Protein AF-A0A8B9AIL3-F1 (afdb_monomer)

Foldseek 3Di:
DVVVCVVCVVVVHHDDPLRSCCVVPHVPDPPVVVVVPDDDPPPPPPDVPPVVVVVVVVVVVVVVVVVVVVVVVVVVVVVVVVVVVVVVVVVVVVVVVVVVVVVVVVVVVVVVVVVVVVVVVVVVVVVPPDDDPDDDDDDDDD

Organism: Phoenix dactylifera (NCBI:txid42345)

Structure (mmCIF, N/CA/C/O backbone):
data_AF-A0A8B9AIL3-F1
#
_entry.id   AF-A0A8B9AIL3-F1
#
loop_
_atom_site.group_PDB
_atom_site.id
_atom_site.type_symbol
_atom_site.label_atom_id
_atom_site.label_alt_id
_atom_site.label_comp_id
_atom_site.label_asym_id
_atom_site.label_entity_id
_atom_site.label_seq_id
_atom_site.pdbx_PDB_ins_code
_atom_site.Cartn_x
_atom_site.Cartn_y
_atom_site.Cartn_z
_atom_site.occupancy
_atom_site.B_iso_or_equiv
_atom_site.auth_seq_id
_atom_site.auth_comp_id
_atom_site.auth_asym_id
_atom_site.auth_atom_id
_atom_site.pdbx_PDB_model_num
ATOM 1 N N . MET A 1 1 ? 6.720 -14.768 -71.347 1.00 57.25 1 MET A N 1
ATOM 2 C CA . MET A 1 1 ? 7.871 -15.635 -71.007 1.00 57.25 1 MET A CA 1
ATOM 3 C C . MET A 1 1 ? 7.912 -16.840 -71.939 1.00 57.25 1 MET A C 1
ATOM 5 O O . MET A 1 1 ? 8.876 -16.932 -72.676 1.00 57.25 1 MET A O 1
ATOM 9 N N . LEU A 1 2 ? 6.861 -17.673 -72.000 1.00 59.31 2 LEU A N 1
ATOM 10 C CA . LEU A 1 2 ? 6.775 -18.827 -72.922 1.00 59.31 2 LEU A CA 1
ATOM 11 C C . LEU A 1 2 ? 6.966 -18.461 -74.409 1.00 59.31 2 LEU A C 1
ATOM 13 O O . LEU A 1 2 ? 7.729 -19.120 -75.101 1.00 59.31 2 LEU A O 1
ATOM 17 N N . SER A 1 3 ? 6.376 -17.349 -74.864 1.00 65.81 3 SER A N 1
ATOM 18 C CA . SER A 1 3 ? 6.482 -16.893 -76.260 1.00 65.81 3 SER A CA 1
ATOM 19 C C . SER A 1 3 ? 7.903 -16.508 -76.697 1.00 65.81 3 SER A C 1
ATOM 21 O O . SER A 1 3 ? 8.304 -16.807 -77.812 1.00 65.81 3 SER A O 1
ATOM 23 N N . LEU A 1 4 ? 8.693 -15.891 -75.809 1.00 65.25 4 LEU A N 1
ATOM 24 C CA . LEU A 1 4 ? 10.089 -15.521 -76.096 1.00 65.25 4 LEU A CA 1
ATOM 25 C C . LEU A 1 4 ? 11.002 -16.750 -76.146 1.00 65.25 4 LEU A C 1
ATOM 27 O O . LEU A 1 4 ? 11.980 -16.779 -76.888 1.00 65.25 4 LEU A O 1
ATOM 31 N N . GLN A 1 5 ? 10.675 -17.770 -75.352 1.00 60.97 5 GLN A N 1
ATOM 32 C CA . GLN A 1 5 ? 11.405 -19.027 -75.345 1.00 60.97 5 GLN A CA 1
ATOM 33 C C . GLN A 1 5 ? 11.156 -19.802 -76.651 1.00 60.97 5 GLN A C 1
ATOM 35 O O . GLN A 1 5 ? 12.116 -20.234 -77.284 1.00 60.97 5 GLN A O 1
ATOM 40 N N . GLU A 1 6 ? 9.901 -19.904 -77.104 1.00 65.12 6 GLU A N 1
ATOM 41 C CA . GLU A 1 6 ? 9.544 -20.510 -78.400 1.00 65.12 6 GLU A CA 1
ATOM 42 C C . GLU A 1 6 ? 10.173 -19.777 -79.596 1.00 65.12 6 GLU A C 1
ATOM 44 O O . GLU A 1 6 ? 10.723 -20.428 -80.485 1.00 65.12 6 GLU A O 1
ATOM 49 N N . GLU A 1 7 ? 10.181 -18.439 -79.591 1.00 65.25 7 GLU A N 1
ATOM 50 C CA . GLU A 1 7 ? 10.864 -17.637 -80.619 1.00 65.25 7 GLU A CA 1
ATOM 51 C C . GLU A 1 7 ? 12.381 -17.891 -80.639 1.00 65.25 7 GLU A C 1
ATOM 53 O O . GLU A 1 7 ? 12.981 -17.987 -81.713 1.00 65.25 7 GLU A O 1
ATOM 58 N N . SER A 1 8 ? 13.012 -18.065 -79.471 1.00 63.66 8 SER A N 1
ATOM 59 C CA . SER A 1 8 ? 14.445 -18.390 -79.393 1.00 63.66 8 SER A CA 1
ATOM 60 C C . SER A 1 8 ? 14.764 -19.767 -79.991 1.00 63.66 8 SER A C 1
ATOM 62 O O . SER A 1 8 ? 15.748 -19.917 -80.719 1.00 63.66 8 SER A O 1
ATOM 64 N N . PHE A 1 9 ? 13.889 -20.757 -79.771 1.00 60.97 9 PHE A N 1
A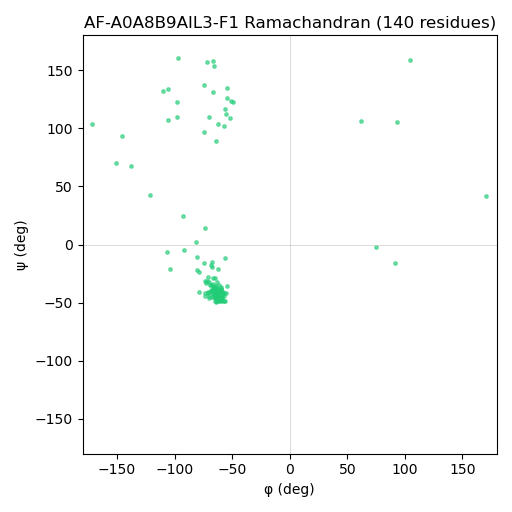TOM 65 C CA . PHE A 1 9 ? 14.042 -22.099 -80.336 1.00 60.97 9 PHE A CA 1
ATOM 66 C C . PHE A 1 9 ? 13.869 -22.111 -81.859 1.00 60.97 9 PHE A C 1
ATOM 68 O O . PHE A 1 9 ? 14.579 -22.852 -82.535 1.00 60.97 9 PHE A O 1
ATOM 75 N N . GLN A 1 10 ? 12.987 -21.271 -82.410 1.00 64.19 10 GLN A N 1
ATOM 76 C CA . GLN A 1 10 ? 12.828 -21.123 -83.863 1.00 64.19 10 GLN A CA 1
ATOM 77 C C . GLN A 1 10 ? 13.982 -20.357 -84.528 1.00 64.19 10 GLN A C 1
ATOM 79 O O . GLN A 1 10 ? 14.328 -20.650 -85.669 1.00 64.19 10 GLN A O 1
ATOM 84 N N . SER A 1 11 ? 14.595 -19.404 -83.821 1.00 69.69 11 SER A N 1
ATOM 85 C CA . SER A 1 11 ? 15.733 -18.602 -84.303 1.00 69.69 11 SER A CA 1
ATOM 86 C C . SER A 1 11 ? 17.062 -19.381 -84.330 1.00 69.69 11 SER A C 1
ATOM 88 O O . SER A 1 11 ? 18.029 -18.962 -84.964 1.00 69.69 11 SER A O 1
ATOM 90 N N . GLY A 1 12 ? 17.136 -20.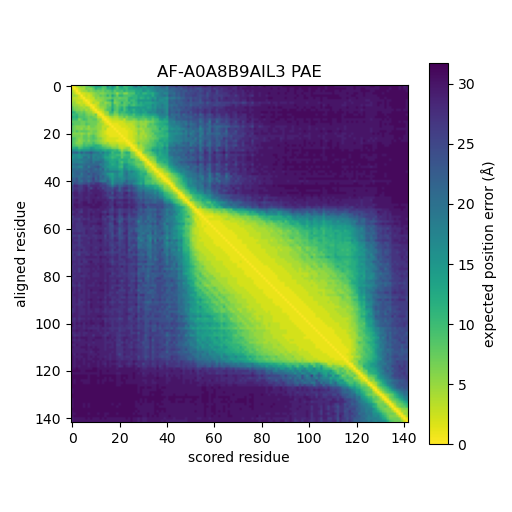528 -83.643 1.00 66.31 12 GLY A N 1
ATOM 91 C CA . GLY A 1 12 ? 18.348 -21.353 -83.545 1.00 66.31 12 GLY A CA 1
ATOM 92 C C . GLY A 1 12 ? 19.423 -20.792 -82.604 1.00 66.31 12 GLY A C 1
ATOM 93 O O . GLY A 1 12 ? 20.446 -21.440 -82.387 1.00 66.31 12 GLY A O 1
ATOM 94 N N . VAL A 1 13 ? 19.186 -19.621 -82.005 1.00 70.19 13 VAL A N 1
ATOM 95 C CA . VAL A 1 13 ? 20.060 -18.987 -81.012 1.00 70.19 13 VAL A CA 1
ATOM 96 C C . VAL A 1 13 ? 19.412 -19.130 -79.639 1.00 70.19 13 VAL A C 1
ATOM 98 O O . VAL A 1 13 ? 18.421 -18.465 -79.337 1.00 70.19 13 VAL A O 1
ATOM 101 N N . GLN A 1 14 ? 19.969 -20.003 -78.796 1.00 72.81 14 GLN A N 1
ATOM 102 C CA . GLN A 1 14 ? 19.525 -20.125 -77.408 1.00 72.81 14 GLN A CA 1
ATOM 103 C C . GLN A 1 14 ? 19.949 -18.876 -76.635 1.00 72.81 14 GLN A C 1
ATOM 105 O O . GLN A 1 14 ? 21.135 -18.665 -76.390 1.00 72.81 14 GLN A O 1
ATOM 110 N N . LEU A 1 15 ? 18.974 -18.050 -76.265 1.00 72.44 15 LEU A N 1
ATOM 111 C CA . LEU A 1 15 ? 19.206 -16.891 -75.412 1.00 72.44 15 LEU A CA 1
ATOM 112 C C . LEU A 1 15 ? 19.423 -17.350 -73.970 1.00 72.44 15 LEU A C 1
ATOM 114 O O . LEU A 1 15 ? 18.701 -18.203 -73.447 1.00 72.44 15 LEU A O 1
ATOM 118 N N . THR A 1 16 ? 20.403 -16.752 -73.305 1.00 77.31 16 THR A N 1
ATOM 119 C CA . THR A 1 16 ? 20.628 -16.957 -71.874 1.00 77.31 16 THR A CA 1
ATOM 120 C C . THR A 1 16 ? 19.468 -16.375 -71.057 1.00 77.31 16 THR A C 1
ATOM 122 O O . THR A 1 16 ? 18.737 -15.482 -71.498 1.00 77.31 16 THR A O 1
ATOM 125 N N . SER A 1 17 ? 19.293 -16.866 -69.826 1.00 72.62 17 SER A N 1
ATOM 126 C CA . SER A 1 17 ? 18.248 -16.379 -68.908 1.00 72.62 17 SER A CA 1
ATOM 127 C C . SER A 1 17 ? 18.307 -14.856 -68.697 1.00 72.62 17 SER A C 1
ATOM 129 O O . SER A 1 17 ? 17.278 -14.172 -68.621 1.00 72.62 17 SER A O 1
ATOM 131 N N . GLU A 1 18 ? 19.522 -14.303 -68.680 1.00 75.25 18 GLU A N 1
ATOM 132 C CA . GLU A 1 18 ? 19.770 -12.869 -68.574 1.00 75.25 18 GLU A CA 1
ATOM 133 C C . GLU A 1 18 ? 19.249 -12.097 -69.799 1.00 75.25 18 GLU A C 1
ATOM 135 O O . GLU A 1 18 ? 18.567 -11.076 -69.660 1.00 75.25 18 GLU A O 1
ATOM 140 N N . GLU A 1 19 ? 19.528 -12.590 -71.005 1.00 77.50 19 GLU A N 1
ATOM 141 C CA . GLU A 1 19 ? 19.131 -11.952 -72.263 1.00 77.50 19 GLU A CA 1
ATOM 142 C C . GLU A 1 19 ? 17.612 -11.946 -72.441 1.00 77.50 19 GLU A C 1
ATOM 144 O O . GLU A 1 19 ? 17.038 -10.894 -72.748 1.00 77.50 19 GLU A O 1
ATOM 149 N N . MET A 1 20 ? 16.946 -13.067 -72.140 1.00 77.62 20 MET A N 1
ATOM 150 C CA . MET A 1 20 ? 15.479 -13.146 -72.134 1.00 77.62 20 MET A CA 1
ATOM 151 C C . MET A 1 20 ? 14.871 -12.115 -71.174 1.00 77.62 20 MET A C 1
ATOM 153 O O . MET A 1 20 ? 13.908 -11.418 -71.508 1.00 77.62 20 MET A O 1
ATOM 157 N N . SER A 1 21 ? 15.474 -11.962 -69.992 1.00 74.38 21 SER A N 1
ATOM 158 C CA . SER A 1 21 ? 15.027 -11.002 -68.979 1.00 74.38 21 SER A CA 1
ATOM 159 C C . SER A 1 21 ? 15.197 -9.550 -69.442 1.00 74.38 21 SER A C 1
ATOM 161 O O . SER A 1 21 ? 14.309 -8.716 -69.235 1.00 74.38 21 SER A O 1
ATOM 163 N N . ARG A 1 22 ? 16.310 -9.231 -70.116 1.00 78.44 22 ARG A N 1
ATOM 164 C CA . ARG A 1 22 ? 16.567 -7.897 -70.687 1.00 78.44 22 ARG A CA 1
ATOM 165 C C . ARG A 1 22 ? 15.590 -7.555 -71.812 1.00 78.44 22 ARG A C 1
ATOM 167 O O . ARG A 1 22 ? 15.171 -6.397 -71.889 1.00 78.44 22 ARG A O 1
ATOM 174 N N . GLN A 1 23 ? 15.216 -8.528 -72.644 1.00 77.94 23 GLN A N 1
ATOM 175 C CA . GLN A 1 23 ? 14.247 -8.342 -73.728 1.00 77.94 23 GLN A CA 1
ATOM 176 C C . GLN A 1 23 ? 12.825 -8.131 -73.196 1.00 77.94 23 GLN A C 1
ATOM 178 O O . GLN A 1 23 ? 12.144 -7.210 -73.640 1.00 77.94 23 GLN A O 1
ATOM 183 N N . ALA A 1 24 ? 12.397 -8.924 -72.208 1.00 72.38 24 ALA A N 1
ATOM 184 C CA . ALA A 1 24 ? 11.047 -8.837 -71.653 1.00 72.38 24 ALA A CA 1
ATOM 185 C C . ALA A 1 24 ? 10.815 -7.567 -70.820 1.00 72.38 24 ALA A C 1
ATOM 187 O O . ALA A 1 24 ? 9.753 -6.952 -70.891 1.00 72.38 24 ALA A O 1
ATOM 188 N N . LEU A 1 25 ? 11.791 -7.182 -69.995 1.00 73.94 25 LEU A N 1
ATOM 189 C CA . LEU A 1 25 ? 11.585 -6.141 -68.989 1.00 73.94 25 LEU A CA 1
ATOM 190 C C . LEU A 1 25 ? 12.218 -4.788 -69.375 1.00 73.94 25 LEU A C 1
ATOM 192 O O . LEU A 1 25 ? 11.812 -3.736 -68.858 1.00 73.94 25 LEU A O 1
ATOM 196 N N . GLY A 1 26 ? 13.202 -4.808 -70.282 1.00 72.69 26 GLY A N 1
ATOM 197 C CA . GLY A 1 26 ? 13.952 -3.651 -70.771 1.00 72.69 26 GLY A CA 1
ATOM 198 C C . GLY A 1 26 ? 15.375 -3.534 -70.203 1.00 72.69 26 GLY A C 1
ATOM 199 O O . GLY A 1 26 ? 15.705 -4.047 -69.133 1.00 72.69 26 GLY A O 1
ATOM 200 N N . LYS A 1 27 ? 16.240 -2.791 -70.908 1.00 69.50 27 LYS A N 1
ATOM 201 C CA . LYS A 1 27 ? 17.693 -2.709 -70.633 1.00 69.50 27 LYS A CA 1
ATOM 202 C C . LYS A 1 27 ? 18.081 -2.016 -69.313 1.00 69.50 27 LYS A C 1
ATOM 204 O O . LYS A 1 27 ? 19.214 -2.171 -68.868 1.00 69.50 27 LYS A O 1
ATOM 209 N N . ARG A 1 28 ? 17.192 -1.211 -68.710 1.00 58.47 28 ARG A N 1
ATOM 210 C CA . ARG A 1 28 ? 17.564 -0.190 -67.701 1.00 58.47 28 ARG A CA 1
ATOM 211 C C . ARG A 1 28 ? 17.206 -0.511 -66.252 1.00 58.47 28 ARG A C 1
ATOM 213 O O . ARG A 1 28 ? 17.545 0.260 -65.359 1.00 58.47 28 ARG A O 1
ATOM 220 N N . LYS A 1 29 ? 16.480 -1.585 -65.980 1.00 58.00 29 LYS A N 1
ATOM 221 C CA . LYS A 1 29 ? 15.949 -1.806 -64.632 1.00 58.00 29 LYS A CA 1
ATOM 222 C C . LYS A 1 29 ? 16.756 -2.914 -63.945 1.00 58.00 29 LYS A C 1
ATOM 224 O O . LYS A 1 29 ? 17.067 -3.955 -64.512 1.00 58.00 29 LYS A O 1
ATOM 229 N N . ARG A 1 30 ? 17.129 -2.636 -62.697 1.00 60.62 30 ARG A N 1
ATOM 230 C CA . ARG A 1 30 ? 18.068 -3.405 -61.862 1.00 60.62 30 ARG A CA 1
ATOM 231 C C . ARG A 1 30 ? 17.502 -4.731 -61.328 1.00 60.62 30 ARG A C 1
ATOM 233 O O . ARG A 1 30 ? 18.083 -5.304 -60.420 1.00 60.62 30 ARG A O 1
ATOM 240 N N . TYR A 1 31 ? 16.388 -5.229 -61.861 1.00 56.66 31 TYR A N 1
ATOM 241 C CA . TYR A 1 31 ? 15.778 -6.496 -61.424 1.00 56.66 31 TYR A CA 1
ATOM 242 C C . TYR A 1 31 ? 16.624 -7.732 -61.760 1.00 56.66 31 TYR A C 1
ATOM 244 O O . TYR A 1 31 ? 16.422 -8.783 -61.167 1.00 56.66 31 TYR A O 1
ATOM 252 N N . ILE A 1 32 ? 17.614 -7.596 -62.649 1.00 59.47 32 ILE A N 1
ATOM 253 C CA . ILE A 1 32 ? 18.574 -8.660 -62.980 1.00 59.47 32 ILE A 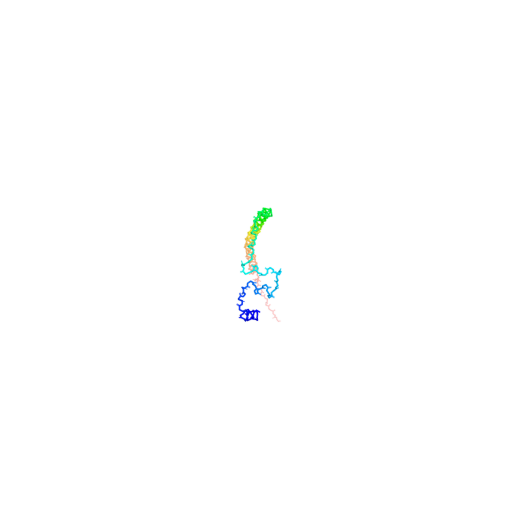CA 1
ATOM 254 C C . ILE A 1 32 ? 19.515 -8.949 -61.795 1.00 59.47 32 ILE A C 1
ATOM 256 O O . ILE A 1 32 ? 20.097 -10.021 -61.704 1.00 59.47 32 ILE A O 1
ATOM 260 N N . LEU A 1 33 ? 19.600 -8.020 -60.831 1.00 56.88 33 LEU A N 1
ATOM 261 C CA . LEU A 1 33 ? 20.365 -8.179 -59.593 1.00 56.88 33 LEU A CA 1
ATOM 262 C C . LEU A 1 33 ? 19.848 -9.340 -58.721 1.00 56.88 33 LEU A C 1
ATOM 264 O O . LEU A 1 33 ? 20.597 -9.856 -57.900 1.00 56.88 33 LEU A O 1
ATOM 268 N N . GLY A 1 34 ? 18.592 -9.767 -58.907 1.00 56.91 34 GLY A N 1
ATOM 269 C CA . GLY A 1 34 ? 17.999 -10.900 -58.189 1.00 56.91 34 GLY A CA 1
ATOM 270 C C . GLY A 1 34 ? 18.358 -12.282 -58.747 1.00 56.91 34 GLY A C 1
ATOM 271 O O . GLY A 1 34 ? 18.078 -13.272 -58.081 1.00 56.91 34 GLY A O 1
ATOM 272 N N . PHE A 1 35 ? 18.979 -12.364 -59.932 1.00 59.00 35 PHE A N 1
ATOM 273 C CA . PHE A 1 35 ? 19.393 -13.631 -60.555 1.00 59.00 35 PHE A CA 1
ATOM 274 C C . PHE A 1 35 ? 20.831 -14.050 -60.204 1.00 59.00 35 PHE A C 1
ATOM 276 O O . PHE A 1 35 ? 21.245 -15.143 -60.564 1.00 59.00 35 PHE A O 1
ATOM 283 N N . GLY A 1 36 ? 21.583 -13.215 -59.476 1.00 58.62 36 GLY A N 1
ATOM 284 C CA . GLY A 1 36 ? 22.964 -13.506 -59.064 1.00 58.62 36 GLY A CA 1
ATOM 285 C C . GLY A 1 36 ? 24.050 -13.021 -60.035 1.00 58.62 36 GLY A C 1
ATOM 286 O O . GLY A 1 36 ? 25.185 -12.852 -59.604 1.00 58.62 36 GLY A O 1
ATOM 287 N N . ASP A 1 37 ? 23.695 -12.678 -61.277 1.00 55.34 37 ASP A N 1
ATOM 288 C CA . ASP A 1 37 ? 24.626 -12.230 -62.334 1.00 55.34 37 ASP A CA 1
ATOM 289 C C . ASP A 1 37 ? 24.795 -10.694 -62.413 1.00 55.34 37 ASP A C 1
ATOM 291 O O . ASP A 1 37 ? 25.120 -10.116 -63.449 1.00 55.34 37 ASP A O 1
ATOM 295 N N . GLY A 1 38 ? 24.542 -9.984 -61.310 1.00 61.25 38 GLY A N 1
ATOM 296 C CA . GLY A 1 38 ? 24.816 -8.548 -61.193 1.00 61.25 38 GLY A CA 1
ATOM 297 C C . GLY A 1 38 ? 26.158 -8.278 -60.506 1.00 61.25 38 GLY A C 1
ATOM 298 O O . GLY A 1 38 ? 26.646 -9.138 -59.773 1.00 61.25 38 GLY A O 1
ATOM 299 N N . PRO A 1 39 ? 26.754 -7.076 -60.657 1.00 61.47 39 PRO A N 1
ATOM 300 C CA . PRO A 1 39 ? 27.892 -6.683 -59.833 1.00 61.47 39 PRO A CA 1
ATOM 301 C C . PRO A 1 39 ? 27.532 -6.910 -58.365 1.00 61.47 39 PRO A C 1
ATOM 303 O O . PRO A 1 39 ? 26.511 -6.394 -57.898 1.00 61.47 39 PRO A O 1
ATOM 306 N N . LYS A 1 40 ? 28.342 -7.707 -57.657 1.00 63.31 40 LYS A N 1
ATOM 307 C CA . LYS A 1 40 ? 28.164 -7.964 -56.225 1.00 63.31 40 LYS A CA 1
ATOM 308 C C . LYS A 1 40 ? 27.988 -6.598 -55.550 1.00 63.31 40 LYS A C 1
ATOM 310 O O . LYS A 1 40 ? 28.848 -5.740 -55.769 1.00 63.31 40 LYS A O 1
ATOM 315 N N . PRO A 1 41 ? 26.883 -6.337 -54.820 1.00 63.59 41 PRO A N 1
ATOM 316 C CA . PRO A 1 41 ? 26.699 -5.041 -54.187 1.00 63.59 41 PRO A CA 1
ATOM 317 C C . PRO A 1 41 ? 27.937 -4.778 -53.340 1.00 63.59 41 PRO A C 1
ATOM 319 O O . PRO A 1 41 ? 28.333 -5.651 -52.564 1.00 63.59 41 PRO A O 1
ATOM 322 N N . SER A 1 42 ? 28.580 -3.625 -53.551 1.00 63.75 42 SER A N 1
ATOM 323 C CA . SER A 1 42 ? 29.724 -3.214 -52.746 1.00 63.75 42 SER A CA 1
ATOM 324 C C . SER A 1 42 ? 29.290 -3.314 -51.297 1.00 63.75 42 SER A C 1
ATOM 326 O O . SER A 1 42 ? 28.425 -2.556 -50.862 1.00 63.75 42 SER A O 1
ATOM 328 N N . SER A 1 43 ? 29.821 -4.305 -50.586 1.00 57.41 43 SER A N 1
ATOM 329 C CA . SER A 1 43 ? 29.579 -4.490 -49.167 1.00 57.41 43 SER A CA 1
ATOM 330 C C . SER A 1 43 ? 30.008 -3.196 -48.501 1.00 57.41 43 SER A C 1
ATOM 332 O O . SER A 1 43 ? 31.206 -2.927 -48.401 1.00 57.41 43 SER A O 1
ATOM 334 N N . SER A 1 44 ? 29.038 -2.354 -48.137 1.00 53.50 44 SER A N 1
ATOM 335 C CA . SER A 1 44 ? 29.292 -1.183 -47.319 1.00 53.50 44 SER A CA 1
ATOM 336 C C . SER A 1 44 ? 29.984 -1.707 -46.078 1.00 53.50 44 SER A C 1
ATOM 338 O O . SER A 1 44 ? 29.384 -2.472 -45.321 1.00 53.50 44 SER A O 1
ATOM 340 N N . SER A 1 45 ? 31.263 -1.366 -45.903 1.00 57.81 45 SER A N 1
ATOM 341 C CA . SER A 1 45 ? 31.886 -1.561 -44.609 1.00 57.81 45 SER A CA 1
ATOM 342 C C . SER A 1 45 ? 31.001 -0.800 -43.634 1.00 57.81 45 SER A C 1
ATOM 344 O O . SER A 1 45 ? 30.754 0.398 -43.785 1.00 57.81 45 SER A O 1
ATOM 346 N N . SER A 1 46 ? 30.398 -1.534 -42.710 1.00 55.31 46 SER A N 1
ATOM 347 C CA . SER A 1 46 ? 29.675 -0.953 -41.598 1.00 55.31 46 SER A CA 1
ATOM 348 C C . SER A 1 46 ? 30.712 -0.204 -40.777 1.00 55.31 46 SER A C 1
ATOM 350 O O . SER A 1 46 ? 31.372 -0.779 -39.911 1.00 55.31 46 SER A O 1
ATOM 352 N N . THR A 1 47 ? 30.923 1.067 -41.109 1.00 59.00 47 THR A N 1
ATOM 353 C CA . THR A 1 47 ? 31.603 1.994 -40.221 1.00 59.00 47 THR A CA 1
ATOM 354 C C . THR A 1 47 ? 30.846 1.943 -38.892 1.00 59.00 47 THR A C 1
ATOM 356 O O . THR A 1 47 ? 29.609 1.908 -38.904 1.00 59.00 47 THR A O 1
ATOM 359 N N . PRO A 1 48 ? 31.529 1.867 -37.735 1.00 52.25 48 PRO A N 1
ATOM 360 C CA . PRO A 1 48 ? 30.840 1.926 -36.457 1.00 52.25 48 PRO A CA 1
ATOM 361 C C . PRO A 1 48 ? 30.165 3.294 -36.400 1.00 52.25 48 PRO A C 1
ATOM 363 O O . PRO A 1 48 ? 30.831 4.320 -36.267 1.00 52.25 48 PRO A O 1
ATOM 366 N N . SER A 1 49 ? 28.851 3.334 -36.617 1.00 56.38 49 SER A N 1
ATOM 367 C CA . SER A 1 49 ? 28.139 4.601 -36.610 1.00 56.38 49 SER A CA 1
ATOM 368 C C . SER A 1 49 ? 28.190 5.144 -35.184 1.00 56.38 49 SER A C 1
ATOM 370 O O . SER A 1 49 ? 27.886 4.431 -34.226 1.00 56.38 49 SER A O 1
ATOM 372 N N . HIS A 1 50 ? 28.557 6.413 -35.034 1.00 54.78 50 HIS A N 1
ATOM 373 C CA . HIS A 1 50 ? 28.597 7.125 -33.753 1.00 54.78 50 HIS A CA 1
ATOM 374 C C . HIS A 1 50 ? 27.237 7.107 -33.004 1.00 54.78 50 HIS A C 1
ATOM 376 O O . HIS A 1 50 ? 27.160 7.430 -31.820 1.00 54.78 50 HIS A O 1
ATOM 382 N N . VAL A 1 51 ? 26.160 6.687 -33.680 1.00 54.28 51 VAL A N 1
ATOM 383 C CA . VAL A 1 51 ? 24.812 6.462 -33.132 1.00 54.28 51 VAL A CA 1
ATOM 384 C C . VAL A 1 51 ? 24.779 5.289 -32.142 1.00 54.28 51 VAL A C 1
ATOM 386 O O . VAL A 1 51 ? 23.988 5.297 -31.200 1.00 54.28 51 VAL A O 1
ATOM 389 N N . SER A 1 52 ? 25.659 4.296 -32.296 1.00 60.72 52 SER A N 1
ATOM 390 C CA . SER A 1 52 ? 25.640 3.082 -31.472 1.00 60.72 52 SER A CA 1
ATOM 391 C C . SER A 1 52 ? 26.054 3.336 -30.018 1.00 60.72 52 SER A C 1
ATOM 393 O O . SER A 1 52 ? 25.534 2.686 -29.117 1.00 60.72 52 SER A O 1
ATOM 395 N N . GLN A 1 53 ? 26.952 4.292 -29.760 1.00 64.56 53 GLN A N 1
ATOM 396 C CA . GLN A 1 53 ? 27.456 4.555 -28.406 1.00 64.56 53 GLN A CA 1
ATOM 397 C C . GLN A 1 53 ? 26.465 5.368 -27.556 1.00 64.56 53 GLN A C 1
ATOM 399 O O . GLN A 1 53 ? 26.237 5.037 -26.393 1.00 64.56 53 GLN A O 1
ATOM 404 N N . ASP A 1 54 ? 25.821 6.379 -28.145 1.00 77.38 54 ASP A N 1
ATOM 405 C CA . ASP A 1 54 ? 24.784 7.179 -27.473 1.00 77.38 54 ASP A CA 1
ATOM 406 C C . ASP A 1 54 ? 23.542 6.330 -27.140 1.00 77.38 54 ASP A C 1
ATOM 408 O O . ASP A 1 54 ? 22.948 6.449 -26.066 1.00 77.38 54 ASP A O 1
ATOM 412 N N . HIS A 1 55 ? 23.188 5.386 -28.020 1.00 81.38 55 HIS A N 1
ATOM 413 C CA . HIS A 1 55 ? 22.092 4.454 -27.766 1.00 81.38 55 HIS A CA 1
ATOM 414 C C . HIS A 1 55 ? 22.375 3.514 -26.581 1.00 81.38 55 HIS A C 1
ATOM 416 O O . HIS A 1 55 ? 21.497 3.303 -25.744 1.00 81.38 55 HIS A O 1
ATOM 422 N N . VAL A 1 56 ? 23.606 3.005 -26.455 1.00 86.69 56 VAL A N 1
ATOM 423 C CA . VAL A 1 56 ? 24.010 2.151 -25.322 1.00 86.69 56 VAL A CA 1
ATOM 424 C C . VAL A 1 56 ? 23.940 2.911 -23.994 1.00 86.69 56 VAL A C 1
ATOM 426 O O . VAL A 1 56 ? 23.422 2.370 -23.016 1.00 86.69 56 VAL A O 1
ATOM 429 N N . GLY A 1 57 ? 24.380 4.174 -23.957 1.00 88.62 57 GLY A N 1
ATOM 430 C CA . GLY A 1 57 ? 24.279 5.013 -22.756 1.00 88.62 57 GLY A CA 1
ATOM 431 C C . GLY A 1 57 ? 22.829 5.260 -22.324 1.00 88.62 57 GLY A C 1
ATOM 432 O O . GLY A 1 57 ? 22.492 5.116 -21.148 1.00 88.62 57 GLY A O 1
ATOM 433 N N . LYS A 1 58 ? 21.937 5.547 -23.280 1.00 91.19 58 LYS A N 1
ATOM 434 C CA . LYS A 1 58 ? 20.496 5.719 -23.018 1.00 91.19 58 LYS A CA 1
ATOM 435 C C . LYS A 1 58 ? 19.845 4.444 -22.482 1.00 91.19 58 LYS A C 1
ATOM 437 O O . LYS A 1 58 ? 19.068 4.518 -21.534 1.00 91.19 58 LYS A O 1
ATOM 442 N N . LEU A 1 59 ? 20.186 3.281 -23.042 1.00 93.12 59 LEU A N 1
ATOM 443 C CA . LEU A 1 59 ? 19.684 1.988 -22.562 1.00 93.12 59 LEU A CA 1
ATOM 444 C C . LEU A 1 59 ? 20.153 1.678 -21.136 1.00 93.12 59 LEU A C 1
ATOM 446 O O . LEU A 1 59 ? 19.362 1.195 -20.329 1.00 93.12 59 LEU A O 1
ATOM 450 N N . GLN A 1 60 ? 21.412 1.977 -20.805 1.00 93.75 60 GLN A N 1
ATOM 451 C CA . GLN A 1 60 ? 21.915 1.814 -19.440 1.00 93.75 60 GLN A CA 1
ATOM 452 C C . GLN A 1 60 ? 21.183 2.728 -18.456 1.00 93.75 60 GLN A C 1
ATOM 454 O O . GLN A 1 60 ? 20.759 2.254 -17.405 1.00 93.75 60 GLN A O 1
ATOM 459 N N . LYS A 1 61 ? 20.964 3.998 -18.817 1.00 95.12 61 LYS A N 1
ATOM 460 C CA . LYS A 1 61 ? 20.225 4.946 -17.974 1.00 95.12 61 LYS A CA 1
ATOM 461 C C . LYS A 1 61 ? 18.790 4.481 -17.710 1.00 95.12 61 LYS A C 1
ATOM 463 O O . LYS A 1 61 ? 18.382 4.422 -16.557 1.00 95.12 61 LYS A O 1
ATOM 468 N N . LEU A 1 62 ? 18.066 4.073 -18.755 1.00 96.25 62 LEU A N 1
ATOM 469 C CA . LEU A 1 62 ? 16.702 3.546 -18.619 1.00 96.25 62 LEU A CA 1
ATOM 470 C C . LEU A 1 62 ? 16.648 2.274 -17.766 1.00 96.25 62 LEU A C 1
ATOM 472 O O . LEU A 1 62 ? 15.688 2.059 -17.033 1.00 96.25 62 LEU A O 1
ATOM 476 N N . LYS A 1 63 ? 17.674 1.420 -17.848 1.00 96.19 63 LYS A N 1
ATOM 477 C CA . LYS A 1 63 ? 17.754 0.218 -17.016 1.00 96.19 63 LYS A CA 1
ATOM 478 C C . LYS A 1 63 ? 17.903 0.565 -15.533 1.00 96.19 63 LYS A C 1
ATOM 480 O O . LYS A 1 63 ? 17.251 -0.077 -14.720 1.00 96.19 63 LYS A O 1
ATOM 485 N N . VAL A 1 64 ? 18.735 1.553 -15.200 1.00 97.19 64 VAL A N 1
ATOM 486 C CA . VAL A 1 64 ? 18.901 2.030 -13.816 1.00 97.19 64 VAL A CA 1
ATOM 487 C C . VAL A 1 64 ? 17.592 2.621 -13.299 1.00 97.19 64 VAL A C 1
ATOM 489 O O . VAL A 1 64 ? 17.109 2.181 -12.265 1.00 97.19 64 VAL A O 1
ATOM 492 N N . GLU A 1 65 ? 16.963 3.506 -14.072 1.00 96.94 65 GLU A N 1
ATOM 493 C CA . GLU A 1 65 ? 15.690 4.139 -13.704 1.00 96.94 65 GLU A CA 1
ATOM 494 C C . GLU A 1 65 ? 14.565 3.107 -13.490 1.00 96.94 65 GLU A C 1
ATOM 496 O O . GLU A 1 65 ? 13.775 3.210 -12.554 1.00 96.94 65 GLU A O 1
ATOM 501 N N . MET A 1 66 ? 14.517 2.047 -14.308 1.00 97.06 66 MET A N 1
ATOM 502 C CA . MET A 1 66 ? 13.572 0.948 -14.088 1.00 97.06 66 MET A CA 1
ATOM 503 C C . MET A 1 66 ? 13.853 0.148 -12.815 1.00 97.06 66 MET A C 1
ATOM 505 O O . MET A 1 66 ? 12.902 -0.317 -12.189 1.00 97.06 66 MET A O 1
ATOM 509 N N . GLU A 1 67 ? 15.117 -0.083 -12.456 1.00 96.81 67 GLU A N 1
ATOM 510 C CA . GLU A 1 67 ? 15.448 -0.785 -11.211 1.00 96.81 67 GLU A CA 1
ATOM 511 C C . GLU A 1 67 ? 15.144 0.080 -9.984 1.00 96.81 67 GLU A C 1
ATOM 513 O O . GLU A 1 67 ? 14.542 -0.418 -9.037 1.00 96.81 67 GLU A O 1
ATOM 518 N N . GLU A 1 68 ? 15.439 1.380 -10.030 1.00 97.12 68 GLU A N 1
ATOM 519 C CA . GLU A 1 68 ? 15.066 2.329 -8.972 1.00 97.12 68 GLU A CA 1
ATOM 520 C C . GLU A 1 68 ? 13.547 2.331 -8.742 1.00 97.12 68 GLU A C 1
ATOM 522 O O . GLU A 1 68 ? 13.090 2.093 -7.625 1.00 97.12 68 GLU A O 1
ATOM 527 N N . MET A 1 69 ? 12.751 2.439 -9.811 1.00 96.56 69 MET A N 1
ATOM 528 C CA . MET A 1 69 ? 11.287 2.412 -9.712 1.00 96.56 69 MET A CA 1
ATOM 529 C C . MET A 1 69 ? 10.741 1.075 -9.178 1.00 96.56 69 MET A C 1
ATOM 531 O O . MET A 1 69 ? 9.694 1.035 -8.525 1.00 96.56 69 MET A O 1
ATOM 535 N N . LYS A 1 70 ? 11.410 -0.050 -9.464 1.00 97.25 70 LYS A N 1
ATOM 536 C CA . LYS A 1 70 ? 11.022 -1.350 -8.895 1.00 97.25 70 LYS A CA 1
ATOM 537 C C . LYS A 1 70 ? 11.265 -1.386 -7.393 1.00 97.25 70 LYS A C 1
ATOM 539 O O . LYS A 1 70 ? 10.375 -1.842 -6.678 1.00 97.25 70 LYS A O 1
ATOM 544 N N . ILE A 1 71 ? 12.426 -0.905 -6.950 1.00 97.44 71 ILE A N 1
ATOM 545 C CA . ILE A 1 71 ? 12.801 -0.854 -5.534 1.00 97.44 71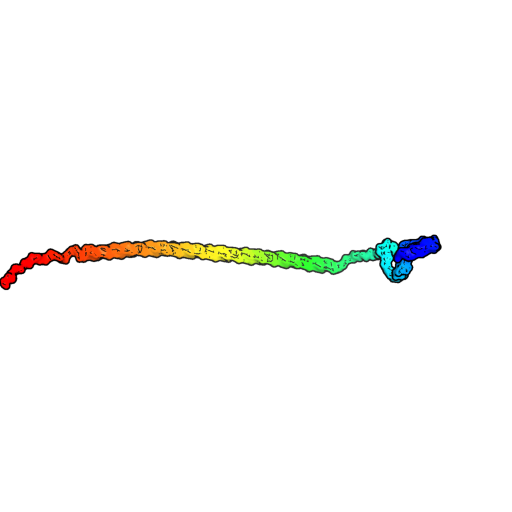 ILE A CA 1
ATOM 546 C C . ILE A 1 71 ? 11.835 0.057 -4.777 1.00 97.44 71 ILE A C 1
ATOM 548 O O . ILE A 1 71 ? 11.266 -0.372 -3.779 1.00 97.44 71 ILE A O 1
ATOM 552 N N . GLU A 1 72 ? 11.573 1.266 -5.279 1.00 96.56 72 GLU A N 1
ATOM 553 C CA . GLU A 1 72 ? 10.619 2.199 -4.663 1.00 96.56 72 GLU A CA 1
ATOM 554 C C . GLU A 1 72 ? 9.234 1.565 -4.503 1.00 96.56 72 GLU A C 1
ATOM 556 O O . GLU A 1 72 ? 8.686 1.530 -3.403 1.00 96.56 72 GLU A O 1
ATOM 561 N N . ARG A 1 73 ? 8.703 0.946 -5.564 1.00 96.75 73 ARG A N 1
ATOM 562 C CA . ARG A 1 73 ? 7.393 0.278 -5.516 1.00 96.75 73 ARG A CA 1
ATOM 563 C C . ARG A 1 73 ? 7.370 -0.933 -4.578 1.00 96.75 73 ARG A C 1
ATOM 565 O O . ARG A 1 73 ? 6.300 -1.341 -4.116 1.00 96.75 73 ARG A O 1
ATOM 572 N N . GLU A 1 74 ? 8.498 -1.603 -4.384 1.00 97.06 74 GLU A N 1
ATOM 573 C CA . GLU A 1 74 ? 8.601 -2.706 -3.430 1.00 97.06 74 GLU A CA 1
ATOM 574 C C . GLU A 1 74 ? 8.618 -2.180 -1.993 1.00 97.06 74 GLU A C 1
ATOM 576 O O . GLU A 1 74 ? 7.850 -2.679 -1.170 1.00 97.06 74 GLU A O 1
ATOM 581 N N . MET A 1 75 ? 9.382 -1.118 -1.726 1.00 97.19 75 MET A N 1
ATOM 582 C CA . MET A 1 75 ? 9.411 -0.460 -0.420 1.00 97.19 75 MET A CA 1
ATOM 583 C C . MET A 1 75 ? 8.050 0.122 -0.037 1.00 97.19 75 MET A C 1
ATOM 585 O O . MET A 1 75 ? 7.582 -0.141 1.065 1.00 97.19 75 MET A O 1
ATOM 589 N N . GLU A 1 76 ? 7.365 0.823 -0.945 1.00 97.44 76 GLU A N 1
ATOM 590 C CA . GLU A 1 76 ? 6.014 1.351 -0.695 1.00 97.44 76 GLU A CA 1
ATOM 591 C C . GLU A 1 76 ? 5.025 0.235 -0.333 1.00 97.44 76 GLU A C 1
ATOM 593 O O . GLU A 1 76 ? 4.212 0.368 0.584 1.00 97.44 76 GLU A O 1
ATOM 598 N N . ARG A 1 77 ? 5.100 -0.905 -1.035 1.00 97.19 77 ARG A N 1
ATOM 599 C CA . ARG A 1 77 ? 4.254 -2.068 -0.737 1.00 97.19 77 ARG A CA 1
ATOM 600 C C . ARG A 1 77 ? 4.590 -2.692 0.610 1.00 97.19 77 ARG A C 1
ATOM 602 O O . ARG A 1 77 ? 3.680 -3.118 1.323 1.00 97.19 77 ARG A O 1
ATOM 609 N N . GLU A 1 78 ? 5.870 -2.778 0.947 1.00 97.19 78 GLU A N 1
ATOM 610 C CA . GLU A 1 78 ? 6.306 -3.297 2.237 1.00 97.19 78 GLU A CA 1
ATOM 611 C C . GLU A 1 78 ? 5.882 -2.371 3.384 1.00 97.19 78 GLU A C 1
ATOM 613 O O . GLU A 1 78 ? 5.367 -2.843 4.399 1.00 97.19 78 GLU A O 1
ATOM 618 N N . GLU A 1 79 ? 6.027 -1.060 3.212 1.00 97.19 79 GLU A N 1
ATOM 619 C CA . GLU A 1 79 ? 5.622 -0.062 4.195 1.00 97.19 79 GLU A CA 1
ATOM 620 C C . GLU A 1 79 ? 4.111 -0.094 4.434 1.00 97.19 79 GLU A C 1
ATOM 622 O O . GLU A 1 79 ? 3.678 -0.198 5.584 1.00 97.19 79 GLU A O 1
ATOM 627 N N . LEU A 1 80 ? 3.307 -0.136 3.368 1.00 97.75 80 LEU A N 1
ATOM 628 C CA . LEU A 1 80 ? 1.855 -0.266 3.483 1.00 97.75 80 LEU A CA 1
ATOM 629 C C . LEU A 1 80 ? 1.459 -1.551 4.225 1.00 97.75 80 LEU A C 1
ATOM 631 O O . LEU A 1 80 ? 0.555 -1.546 5.063 1.00 97.75 80 LEU A O 1
ATOM 635 N N . ARG A 1 81 ? 2.157 -2.661 3.957 1.00 97.31 81 ARG A N 1
ATOM 636 C CA . ARG A 1 81 ? 1.929 -3.926 4.662 1.00 97.31 81 ARG A CA 1
ATOM 637 C C . ARG A 1 81 ? 2.254 -3.806 6.151 1.00 97.31 81 ARG A C 1
ATOM 639 O O . ARG A 1 81 ? 1.479 -4.305 6.966 1.00 97.31 81 ARG A O 1
ATOM 646 N N . ARG A 1 82 ? 3.366 -3.156 6.511 1.00 97.44 82 ARG A N 1
ATOM 647 C CA . ARG A 1 82 ? 3.746 -2.929 7.915 1.00 97.44 82 ARG A CA 1
ATOM 648 C C . ARG A 1 82 ? 2.722 -2.056 8.638 1.00 97.44 82 ARG A C 1
ATOM 650 O O . ARG A 1 82 ? 2.322 -2.415 9.741 1.00 97.44 82 ARG A O 1
ATOM 657 N N . GLN A 1 83 ? 2.259 -0.976 8.007 1.00 97.38 83 GLN A N 1
ATOM 658 C CA . GLN A 1 83 ? 1.229 -0.097 8.571 1.00 97.38 83 GLN A CA 1
ATOM 659 C C . GLN A 1 83 ? -0.079 -0.855 8.829 1.00 97.38 83 GLN A C 1
ATOM 661 O O . GLN A 1 83 ? -0.620 -0.791 9.930 1.00 97.38 83 GLN A O 1
ATOM 666 N N . LEU A 1 84 ? -0.543 -1.646 7.856 1.00 97.50 84 LEU A N 1
ATOM 667 C CA . LEU A 1 84 ? -1.760 -2.445 8.006 1.00 97.50 84 LEU A CA 1
ATOM 668 C C . LEU A 1 84 ? -1.636 -3.486 9.129 1.00 97.50 84 LEU A C 1
ATOM 670 O O . LEU A 1 84 ? -2.587 -3.734 9.871 1.00 97.50 84 LEU A O 1
ATOM 674 N N . GLU A 1 85 ? -0.470 -4.119 9.257 1.00 96.94 85 GLU A N 1
ATOM 675 C CA . GLU A 1 85 ? -0.229 -5.101 10.311 1.00 96.94 85 GLU A CA 1
ATOM 676 C C . GLU A 1 85 ? -0.191 -4.458 11.702 1.00 96.94 85 GLU A C 1
ATOM 678 O O . GLU A 1 85 ? -0.725 -5.033 12.655 1.00 96.94 85 GLU A O 1
ATOM 683 N N . GLN A 1 86 ? 0.407 -3.270 11.811 1.00 97.31 86 GLN A N 1
ATOM 684 C CA . GLN A 1 86 ? 0.431 -2.499 13.046 1.00 97.31 86 GLN A CA 1
ATOM 685 C C . GLN A 1 86 ? -0.981 -2.067 13.454 1.00 97.31 86 GLN A C 1
ATOM 687 O O . GLN A 1 86 ? -1.396 -2.355 14.572 1.00 97.31 86 GLN A O 1
ATOM 692 N N . GLU A 1 87 ? -1.756 -1.491 12.533 1.00 97.38 87 GLU A N 1
ATOM 693 C CA . GLU A 1 87 ? -3.140 -1.083 12.801 1.00 97.38 87 GLU A CA 1
ATOM 694 C C . GLU A 1 87 ? -4.010 -2.280 13.226 1.00 97.38 87 GLU A C 1
ATOM 696 O O . GLU A 1 87 ? -4.845 -2.184 14.128 1.00 97.38 87 GLU A O 1
ATOM 701 N N . ARG A 1 88 ? -3.798 -3.453 12.609 1.00 97.62 88 ARG A N 1
ATOM 702 C CA . ARG A 1 88 ? -4.486 -4.687 13.009 1.00 97.62 88 ARG A CA 1
ATOM 703 C C . ARG A 1 88 ? -4.132 -5.083 14.442 1.00 97.62 88 ARG A C 1
ATOM 705 O O . ARG A 1 88 ? -5.034 -5.466 15.183 1.00 97.62 88 ARG A O 1
ATOM 712 N N . ARG A 1 89 ? -2.851 -5.014 14.820 1.00 97.62 89 ARG A N 1
ATOM 713 C CA . ARG A 1 89 ? -2.395 -5.330 16.183 1.00 97.62 89 ARG A CA 1
ATOM 714 C C . ARG A 1 89 ? -2.990 -4.373 17.210 1.00 97.62 89 ARG A C 1
ATOM 716 O O . ARG A 1 89 ? -3.556 -4.843 18.189 1.00 97.62 89 ARG A O 1
ATOM 723 N N . GLU A 1 90 ? -2.951 -3.072 16.944 1.00 97.50 90 GLU A N 1
ATOM 724 C CA . GLU A 1 90 ? -3.536 -2.055 17.827 1.00 97.50 90 GLU A CA 1
ATOM 725 C C . GLU A 1 90 ? -5.044 -2.285 18.024 1.00 97.50 90 GLU A C 1
ATOM 727 O O . GLU A 1 90 ? -5.528 -2.305 19.155 1.00 97.50 90 GLU A O 1
ATOM 732 N N . ARG A 1 91 ? -5.787 -2.584 16.947 1.00 97.06 91 ARG A N 1
ATOM 733 C CA . ARG A 1 91 ? -7.215 -2.940 17.047 1.00 97.06 91 ARG A CA 1
ATOM 734 C C . ARG A 1 91 ? -7.472 -4.229 1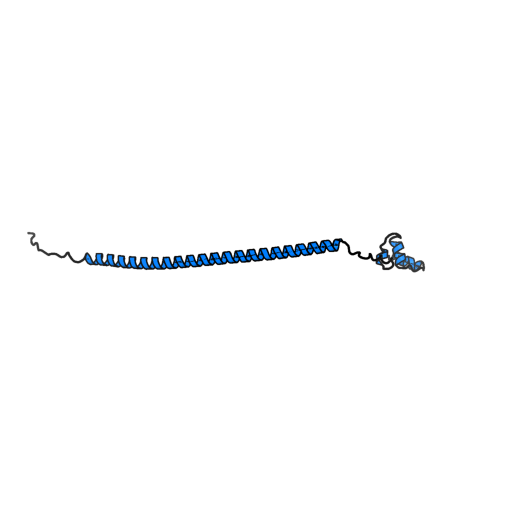7.828 1.00 97.06 91 ARG A C 1
ATOM 736 O O . ARG A 1 91 ? -8.505 -4.345 18.486 1.00 97.06 91 ARG A O 1
ATOM 743 N N . GLU A 1 92 ? -6.594 -5.222 17.721 1.00 97.38 92 GLU A N 1
ATOM 744 C CA . GLU A 1 92 ? -6.719 -6.472 18.479 1.00 97.38 92 GLU A CA 1
ATOM 745 C C . GLU A 1 92 ? -6.472 -6.257 19.974 1.00 97.38 92 GLU A C 1
ATOM 747 O O . GLU A 1 92 ? -7.225 -6.793 20.791 1.00 97.38 92 GLU A O 1
ATOM 752 N N . GLU A 1 93 ? -5.477 -5.446 20.330 1.00 96.94 93 GLU A N 1
ATOM 753 C CA . GLU A 1 93 ? -5.186 -5.077 21.718 1.00 96.94 93 GLU A CA 1
ATOM 754 C C . GLU A 1 93 ? -6.327 -4.263 22.333 1.00 96.94 93 GLU A C 1
ATOM 756 O O . GLU A 1 93 ? -6.842 -4.645 23.384 1.00 96.94 93 GLU A O 1
ATOM 761 N N . GLU A 1 94 ? -6.816 -3.233 21.636 1.00 97.25 94 GLU A N 1
ATOM 762 C CA . GLU A 1 94 ? -7.950 -2.424 22.097 1.00 97.25 94 GLU A CA 1
ATOM 763 C C . GLU A 1 94 ? -9.208 -3.282 22.302 1.00 97.25 94 GLU A C 1
ATOM 765 O O . GLU A 1 94 ? -9.929 -3.154 23.295 1.00 97.25 94 GLU A O 1
ATOM 770 N N . LYS A 1 95 ? -9.485 -4.207 21.374 1.00 97.31 95 LYS A N 1
ATOM 771 C CA . LYS A 1 95 ? -10.625 -5.119 21.506 1.00 97.31 95 LYS A CA 1
ATOM 772 C C . LYS A 1 95 ? -10.481 -6.022 22.730 1.00 97.31 95 LYS A C 1
ATOM 774 O O . LYS A 1 95 ? -11.480 -6.281 23.401 1.00 97.31 95 LYS A O 1
ATOM 779 N N . LYS A 1 96 ? -9.270 -6.507 23.004 1.00 97.69 96 LYS A N 1
ATOM 780 C CA . LYS A 1 96 ? -8.993 -7.362 24.158 1.00 97.69 96 LYS A CA 1
ATOM 781 C C . LYS A 1 96 ? -9.189 -6.602 25.470 1.00 97.69 96 LYS A C 1
ATOM 783 O O . LYS A 1 96 ? -9.852 -7.126 26.360 1.00 97.69 96 LYS A O 1
ATOM 788 N N . GLU A 1 97 ? -8.687 -5.374 25.562 1.00 97.25 97 GLU A N 1
ATOM 789 C CA . GLU A 1 97 ? -8.873 -4.512 26.735 1.00 97.25 97 GLU A CA 1
ATOM 790 C C . GLU A 1 97 ? -10.362 -4.260 27.007 1.00 97.25 97 GLU A C 1
ATOM 792 O O . GLU A 1 97 ? -10.850 -4.537 28.103 1.00 97.25 97 GLU A O 1
ATOM 797 N N . ARG A 1 98 ? -11.131 -3.879 25.978 1.00 97.06 98 ARG A N 1
ATOM 798 C CA . ARG A 1 98 ? -12.587 -3.701 26.110 1.00 97.06 98 ARG A CA 1
ATOM 799 C C . ARG A 1 98 ? -13.311 -4.977 26.537 1.00 9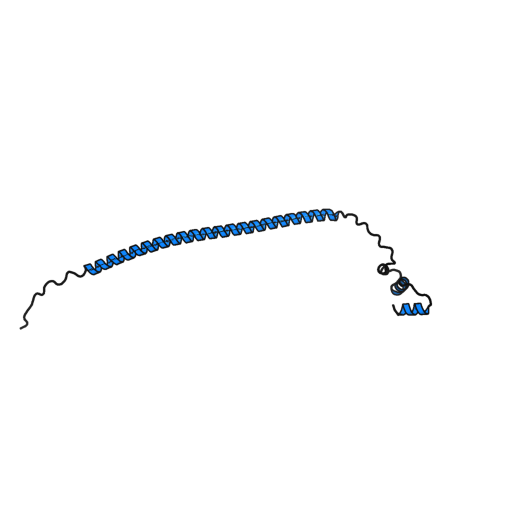7.06 98 ARG A C 1
ATOM 801 O O . ARG A 1 98 ? -14.304 -4.907 27.258 1.00 97.06 98 ARG A O 1
ATOM 808 N N . GLU A 1 99 ? -12.870 -6.145 26.072 1.00 97.38 99 GLU A N 1
ATOM 809 C CA . GLU A 1 99 ? -13.461 -7.422 26.481 1.00 97.38 99 GLU A CA 1
ATOM 810 C C . GLU A 1 99 ? -13.185 -7.716 27.964 1.00 97.38 99 GLU A C 1
ATOM 812 O O . GLU A 1 99 ? -14.071 -8.194 28.677 1.00 97.38 99 GLU A O 1
ATOM 817 N N . GLU A 1 100 ? -11.980 -7.415 28.450 1.00 97.44 100 GLU A N 1
ATOM 818 C CA . GLU A 1 100 ? -11.625 -7.542 29.865 1.00 97.44 100 GLU A CA 1
ATOM 819 C C . GLU A 1 100 ? -12.435 -6.572 30.737 1.00 97.44 100 GLU A C 1
ATOM 821 O O . GLU A 1 100 ? -13.013 -6.998 31.742 1.00 97.44 100 GLU A O 1
ATOM 826 N N . GLU A 1 101 ? -12.581 -5.314 30.320 1.00 97.19 101 GLU A N 1
ATOM 827 C CA . GLU A 1 101 ? -13.449 -4.340 30.991 1.00 97.19 101 GLU A CA 1
ATOM 828 C C . GLU A 1 101 ? -14.909 -4.806 31.023 1.00 97.19 101 GLU A C 1
ATOM 830 O O . GLU A 1 101 ? -15.545 -4.798 32.079 1.00 97.19 101 GLU A O 1
ATOM 835 N N . GLN A 1 102 ? -15.448 -5.282 29.896 1.00 97.50 102 GLN A N 1
ATOM 836 C CA . GLN A 1 102 ? -16.815 -5.806 29.846 1.00 97.50 102 GLN A CA 1
ATOM 837 C C . GLN A 1 102 ? -17.006 -7.006 30.772 1.00 97.50 102 GLN A C 1
ATOM 839 O O .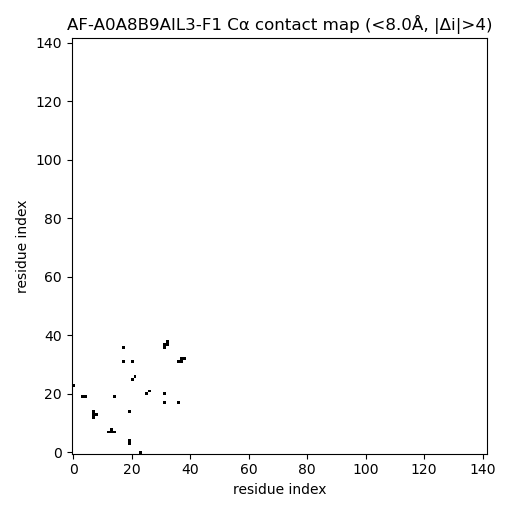 GLN A 1 102 ? -18.040 -7.098 31.435 1.00 97.50 102 GLN A O 1
ATOM 844 N N . LYS A 1 103 ? -16.020 -7.907 30.870 1.00 97.94 103 LYS A N 1
ATOM 845 C CA . LYS A 1 103 ? -16.060 -9.028 31.823 1.00 97.94 103 LYS A CA 1
ATOM 846 C C . LYS A 1 103 ? -16.109 -8.531 33.264 1.00 97.94 103 LYS A C 1
ATOM 848 O O . LYS A 1 103 ? -16.913 -9.040 34.047 1.00 97.94 103 LYS A O 1
ATOM 853 N N . GLN A 1 104 ? -15.304 -7.528 33.615 1.00 97.81 104 GLN A N 1
ATOM 854 C CA . GLN A 1 104 ? -15.315 -6.936 34.955 1.00 97.81 104 GLN A CA 1
ATOM 855 C C . GLN A 1 104 ? -16.655 -6.258 35.268 1.00 97.81 104 GLN A C 1
ATOM 857 O O . GLN A 1 104 ? -17.229 -6.489 36.335 1.00 97.81 104 GLN A O 1
ATOM 862 N N . ILE A 1 105 ? -17.194 -5.482 34.323 1.00 97.62 105 ILE A N 1
ATOM 8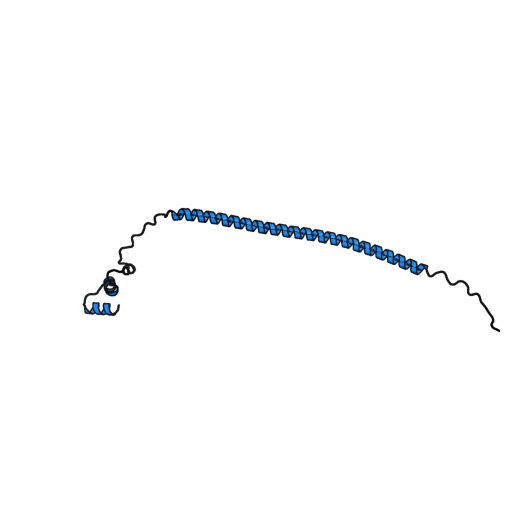63 C CA . ILE A 1 105 ? -18.498 -4.823 34.458 1.00 97.62 105 ILE A CA 1
ATOM 864 C C . ILE A 1 105 ? -19.610 -5.860 34.612 1.00 97.62 105 ILE A C 1
ATOM 866 O O . ILE A 1 105 ? -20.456 -5.724 35.497 1.00 97.62 105 ILE A O 1
ATOM 870 N N . ALA A 1 106 ? -19.612 -6.912 33.792 1.00 97.94 106 ALA A N 1
ATOM 871 C CA . ALA A 1 106 ? -20.602 -7.981 33.866 1.00 97.94 106 ALA A CA 1
ATOM 872 C C . ALA A 1 106 ? -20.547 -8.703 35.220 1.00 97.94 106 ALA A C 1
ATOM 874 O O . ALA A 1 106 ? -21.584 -8.921 35.849 1.00 97.94 106 ALA A O 1
ATOM 875 N N . HIS A 1 107 ? -19.341 -9.006 35.707 1.00 97.81 107 HIS A N 1
ATOM 876 C CA . HIS A 1 107 ? -19.141 -9.610 37.020 1.00 97.81 107 HIS A CA 1
ATOM 877 C C . HIS A 1 107 ? -19.675 -8.714 38.149 1.00 97.81 107 HIS A C 1
ATOM 879 O O . HIS A 1 107 ? -20.462 -9.169 38.981 1.00 97.81 107 HIS A O 1
ATOM 885 N N . LEU A 1 108 ? -19.324 -7.425 38.150 1.00 97.56 108 LEU A N 1
ATOM 886 C CA . LEU A 1 108 ? -19.821 -6.473 39.146 1.00 97.56 108 LEU A CA 1
ATOM 887 C C . LEU A 1 108 ? -21.349 -6.319 39.075 1.00 97.56 108 LEU A C 1
ATOM 889 O O . LEU A 1 108 ? -22.022 -6.317 40.105 1.00 97.56 108 LEU A O 1
ATOM 893 N N . THR A 1 109 ? -21.904 -6.252 37.864 1.00 97.62 109 THR A N 1
ATOM 894 C CA . THR A 1 109 ? -23.353 -6.177 37.629 1.00 97.62 109 THR A CA 1
ATOM 895 C C . THR A 1 109 ? -24.065 -7.397 38.213 1.00 97.62 109 THR A C 1
ATOM 897 O O . THR A 1 109 ? -25.096 -7.248 38.873 1.00 97.62 109 THR A O 1
ATOM 900 N N . SER A 1 110 ? -23.497 -8.596 38.046 1.00 97.38 110 SER A N 1
ATOM 901 C CA . SER A 1 110 ? -24.018 -9.826 38.652 1.00 97.38 110 SER A CA 1
ATOM 902 C C . SER A 1 110 ? -24.043 -9.738 40.180 1.00 97.38 110 SER A C 1
ATOM 904 O O . SER A 1 110 ? -25.077 -10.018 40.787 1.00 97.38 110 SER A O 1
ATOM 906 N N . LEU A 1 111 ? -22.947 -9.295 40.808 1.00 96.81 111 LEU A N 1
ATOM 907 C CA . LEU A 1 111 ? -22.860 -9.150 42.267 1.00 96.81 111 LEU A CA 1
ATOM 908 C C . LEU A 1 111 ? -23.895 -8.161 42.821 1.00 96.81 111 LEU A C 1
ATOM 910 O O . LEU A 1 111 ? -24.568 -8.449 43.812 1.00 96.81 111 LEU A O 1
ATOM 914 N N . VAL A 1 112 ? -24.056 -7.004 42.172 1.00 96.19 112 VAL A N 1
ATOM 915 C CA . VAL A 1 112 ? -25.052 -5.997 42.570 1.00 96.19 112 VAL A CA 1
ATOM 916 C C . VAL A 1 112 ? -26.469 -6.553 42.431 1.00 96.19 112 VAL A C 1
ATOM 918 O O . VAL A 1 112 ? -27.299 -6.360 43.322 1.00 96.19 112 VAL A O 1
ATOM 921 N N . THR A 1 113 ? -26.744 -7.279 41.347 1.00 95.62 113 THR A N 1
ATOM 922 C CA . THR A 1 113 ? -28.061 -7.881 41.099 1.00 95.62 113 THR A CA 1
ATOM 923 C C . THR A 1 113 ? -28.415 -8.916 42.170 1.00 95.62 113 THR A C 1
ATOM 925 O O . THR A 1 113 ? -29.513 -8.867 42.729 1.00 95.62 113 THR A O 1
ATOM 928 N N . GLU A 1 114 ? -27.481 -9.805 42.516 1.00 93.50 114 GLU A N 1
ATOM 929 C CA . GLU A 1 114 ? -27.636 -10.793 43.595 1.00 93.50 114 GLU A CA 1
ATOM 930 C C . GLU A 1 114 ? -27.888 -10.112 44.953 1.00 93.50 114 GLU A C 1
ATOM 932 O O . GLU A 1 114 ? -28.827 -10.468 45.672 1.00 93.50 114 GLU A O 1
ATOM 937 N N . PHE A 1 115 ? -27.116 -9.071 45.282 1.00 93.94 115 PHE A N 1
ATOM 938 C CA . PHE A 1 115 ? -27.275 -8.314 46.526 1.00 93.94 115 PHE A CA 1
ATOM 939 C C . PHE A 1 115 ? -28.650 -7.638 46.640 1.00 93.94 115 PHE A C 1
ATOM 941 O O . PHE A 1 115 ? -29.302 -7.701 47.688 1.00 93.94 115 PHE A O 1
ATOM 948 N N . LEU A 1 116 ? -29.120 -7.008 45.560 1.00 91.44 116 LEU A N 1
ATOM 949 C CA . LEU A 1 116 ? -30.441 -6.379 45.519 1.00 91.44 116 LEU A CA 1
ATOM 950 C C . LEU A 1 116 ? -31.562 -7.419 45.631 1.00 91.44 116 LEU A C 1
ATOM 952 O O . LEU A 1 116 ? -32.517 -7.212 46.384 1.00 91.44 116 LEU A O 1
ATOM 956 N N . LYS A 1 117 ? -31.426 -8.566 44.957 1.00 89.19 117 LYS A N 1
ATOM 957 C CA . LYS A 1 117 ? -32.376 -9.680 45.062 1.00 89.19 117 LYS A CA 1
ATOM 958 C C . LYS A 1 117 ? -32.487 -10.177 46.507 1.00 89.19 117 LYS A C 1
ATOM 960 O O . LYS A 1 117 ? -33.605 -10.271 47.019 1.00 89.19 117 LYS A O 1
ATOM 965 N N . GLY A 1 118 ? -31.359 -10.364 47.196 1.00 81.25 118 GLY A N 1
ATOM 966 C CA .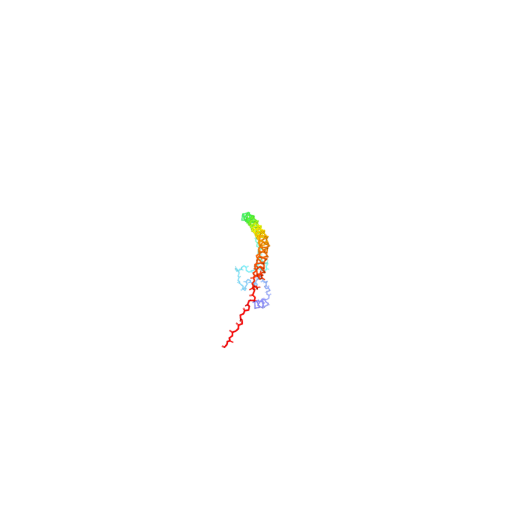 GLY A 1 118 ? -31.325 -10.721 48.618 1.00 81.25 118 GLY A CA 1
ATOM 967 C C . GLY A 1 118 ? -32.067 -9.720 49.515 1.00 81.25 118 GLY A C 1
ATOM 968 O O . GLY A 1 118 ? -32.882 -10.123 50.345 1.00 81.25 118 GLY A O 1
ATOM 969 N N . LYS A 1 119 ? -31.880 -8.409 49.303 1.00 75.06 119 LYS A N 1
ATOM 970 C CA . LYS A 1 119 ? -32.591 -7.356 50.061 1.00 75.06 119 LYS A CA 1
ATOM 971 C C . LYS A 1 119 ? -34.101 -7.319 49.813 1.00 75.06 119 LYS A C 1
ATOM 973 O O . LYS A 1 119 ? -34.871 -7.040 50.729 1.00 75.06 119 LYS A O 1
ATOM 978 N N . THR A 1 120 ? -34.554 -7.594 48.590 1.00 65.75 120 THR A N 1
ATOM 979 C CA . THR A 1 120 ? -36.000 -7.648 48.302 1.00 65.75 120 THR A CA 1
ATOM 980 C C . THR A 1 120 ? -36.680 -8.875 48.913 1.00 65.75 120 THR A C 1
ATOM 982 O O . THR A 1 120 ? -37.862 -8.811 49.251 1.00 65.75 120 THR A O 1
ATOM 985 N N . GLN A 1 121 ? -35.950 -9.979 49.094 1.00 57.16 121 GLN A N 1
ATOM 986 C CA . GLN A 1 121 ? -36.471 -11.190 49.725 1.00 57.16 121 GLN A CA 1
ATOM 987 C C . GLN A 1 121 ? -36.627 -11.020 51.244 1.00 57.16 121 GLN A C 1
ATOM 989 O O . GLN A 1 121 ? -37.668 -11.393 51.782 1.00 57.16 121 GLN A O 1
ATOM 994 N N . THR A 1 122 ? -35.663 -10.380 51.918 1.00 56.44 122 THR A N 1
ATOM 995 C CA . THR A 1 122 ? -35.737 -10.112 53.368 1.00 56.44 122 THR A CA 1
ATOM 996 C C . THR A 1 122 ? -36.841 -9.118 53.734 1.00 56.44 122 THR A C 1
ATOM 998 O O . THR A 1 122 ? -37.500 -9.284 54.758 1.00 56.44 122 THR A O 1
ATOM 1001 N N . HIS A 1 123 ? -37.120 -8.127 52.881 1.00 53.47 123 HIS A N 1
ATOM 1002 C CA . HIS A 1 123 ? -38.244 -7.208 53.096 1.00 53.47 123 HIS A CA 1
ATOM 1003 C C . HIS A 1 123 ? -39.611 -7.889 52.931 1.00 53.47 123 HIS A C 1
ATOM 1005 O O . HIS A 1 123 ? -40.544 -7.564 53.662 1.00 53.47 123 HIS A O 1
ATOM 1011 N N . LYS A 1 124 ? -39.740 -8.851 52.007 1.00 54.09 124 LYS A N 1
ATOM 1012 C CA . LYS A 1 124 ? -40.994 -9.597 51.800 1.00 54.09 124 LYS A CA 1
ATOM 1013 C C . LYS A 1 124 ? -41.280 -10.604 52.917 1.00 54.09 124 LYS A C 1
ATOM 1015 O O . LYS A 1 124 ? -42.443 -10.794 53.250 1.00 54.09 124 LYS A O 1
ATOM 1020 N N . SER A 1 125 ? -40.256 -11.218 53.516 1.00 53.97 125 SER A N 1
ATOM 1021 C CA . SER A 1 125 ? -40.433 -12.132 54.656 1.00 53.97 125 SER A CA 1
ATOM 1022 C C . SER A 1 125 ? -40.611 -11.415 56.001 1.00 53.97 125 SER A C 1
ATOM 1024 O O . SER A 1 125 ? -41.160 -12.003 56.924 1.00 53.97 125 SER A O 1
ATOM 1026 N N . SER A 1 126 ? -40.168 -10.159 56.127 1.00 50.03 126 SER A N 1
ATOM 1027 C CA . SER A 1 126 ? -40.279 -9.376 57.372 1.00 50.03 126 SER A CA 1
ATOM 1028 C C . SER A 1 126 ? -41.683 -8.785 57.604 1.00 50.03 126 SER A C 1
ATOM 1030 O O . SER A 1 126 ? -42.079 -8.549 58.738 1.00 50.03 126 SER A O 1
ATOM 1032 N N . ILE A 1 127 ? -42.487 -8.597 56.548 1.00 54.12 127 ILE A N 1
ATOM 1033 C CA . ILE A 1 127 ? -43.828 -7.975 56.640 1.00 54.12 127 ILE A CA 1
ATOM 1034 C C . ILE A 1 127 ? -44.926 -8.973 57.089 1.00 54.12 127 ILE A C 1
ATOM 1036 O O . ILE A 1 127 ? -46.088 -8.603 57.227 1.00 54.12 127 ILE A O 1
ATOM 1040 N N . HIS A 1 128 ? -44.589 -10.235 57.382 1.00 53.47 128 HIS A N 1
ATOM 1041 C CA . HIS A 1 128 ? -45.575 -11.278 57.697 1.00 53.47 128 HIS A CA 1
ATOM 1042 C C . HIS A 1 128 ? -45.420 -11.936 59.076 1.00 53.47 128 HIS A C 1
ATOM 1044 O O . HIS A 1 128 ? -45.621 -13.133 59.185 1.00 53.47 128 HIS A O 1
ATOM 1050 N N . HIS A 1 129 ? -45.150 -11.187 60.148 1.00 50.72 129 HIS A N 1
ATOM 1051 C CA . HIS A 1 129 ? -45.410 -11.679 61.512 1.00 50.72 129 HIS A CA 1
ATOM 1052 C C . HIS A 1 129 ? -45.718 -10.529 62.483 1.00 50.72 129 HIS A C 1
ATOM 1054 O O . HIS A 1 129 ? -44.903 -10.222 63.336 1.00 50.72 129 HIS A O 1
ATOM 1060 N N . ASP A 1 130 ? -46.881 -9.885 62.346 1.00 53.00 130 ASP A N 1
ATOM 1061 C CA . ASP A 1 130 ? -47.607 -9.335 63.504 1.00 53.00 130 ASP A CA 1
ATOM 1062 C C . ASP A 1 130 ? -48.990 -8.840 63.075 1.00 53.00 130 ASP A C 1
ATOM 1064 O O . ASP A 1 130 ? -49.139 -7.809 62.423 1.00 53.00 130 ASP A O 1
ATOM 1068 N N . GLY A 1 131 ? -50.029 -9.612 63.390 1.00 56.41 131 GLY A N 1
ATOM 1069 C CA . GLY A 1 131 ? -51.389 -9.249 62.997 1.00 56.41 131 GLY A CA 1
ATOM 1070 C C . GLY A 1 131 ? -52.439 -10.324 63.233 1.00 56.41 131 GLY A C 1
ATOM 1071 O O . GLY A 1 131 ? -53.288 -10.537 62.378 1.00 56.41 131 GLY A O 1
ATOM 1072 N N . ALA A 1 132 ? -52.395 -11.018 64.369 1.00 53.19 132 ALA A N 1
ATOM 1073 C CA . ALA A 1 132 ? -53.531 -11.810 64.845 1.00 53.19 132 ALA A CA 1
ATOM 1074 C C . ALA A 1 132 ? -53.682 -11.600 66.352 1.00 53.19 132 ALA A C 1
ATOM 1076 O O . ALA A 1 132 ? -53.414 -12.468 67.177 1.00 53.19 132 ALA A O 1
ATOM 1077 N N . MET A 1 133 ? -54.062 -10.376 66.689 1.00 52.50 133 MET A N 1
ATOM 1078 C CA . MET A 1 133 ? -54.323 -9.926 68.039 1.00 52.50 133 MET A CA 1
ATOM 1079 C C . MET A 1 133 ? -55.844 -9.980 68.289 1.00 52.50 133 MET A C 1
ATOM 1081 O O . MET A 1 133 ? -56.605 -9.202 67.725 1.00 52.50 133 MET A O 1
ATOM 1085 N N . TYR A 1 134 ? -56.233 -10.939 69.137 1.00 47.62 134 TYR A N 1
ATOM 1086 C CA . TYR A 1 134 ? -57.467 -11.052 69.936 1.00 47.62 134 TYR A CA 1
ATOM 1087 C C . TYR A 1 134 ? -58.827 -11.132 69.214 1.00 47.62 134 TYR A C 1
ATOM 1089 O O . TYR A 1 134 ? -59.429 -10.146 68.802 1.00 47.62 134 TYR A O 1
ATOM 1097 N N . SER A 1 135 ? -59.387 -12.345 69.228 1.00 56.84 135 SER A N 1
ATOM 1098 C CA . SER A 1 135 ? -60.827 -12.591 69.149 1.00 56.84 135 SER A CA 1
ATOM 1099 C C . SER A 1 135 ? -61.465 -12.245 70.500 1.00 56.84 135 SER A C 1
ATOM 1101 O O . SER A 1 135 ? -61.448 -13.065 71.418 1.00 56.84 135 SER A O 1
ATOM 1103 N N . THR A 1 136 ? -62.026 -11.043 70.644 1.00 54.09 136 THR A N 1
ATOM 1104 C CA . THR A 1 136 ? -62.943 -10.712 71.745 1.00 54.09 136 THR A CA 1
ATOM 1105 C C . THR A 1 136 ? -64.383 -10.838 71.265 1.00 54.09 136 THR A C 1
ATOM 1107 O O . THR A 1 136 ? -64.797 -10.248 70.270 1.00 54.09 136 THR A O 1
ATOM 1110 N N . GLY A 1 137 ? -65.133 -11.685 71.969 1.00 52.28 137 GLY A N 1
ATOM 1111 C CA . GLY A 1 137 ? -66.527 -11.975 71.680 1.00 52.28 137 GLY A CA 1
ATOM 1112 C C . GLY A 1 137 ? -67.453 -10.775 71.874 1.00 52.28 137 GLY A C 1
ATOM 1113 O O . GLY A 1 137 ? -67.216 -9.900 72.704 1.00 52.28 137 GLY A O 1
ATOM 1114 N N . GLY A 1 138 ? -68.555 -10.803 71.130 1.00 46.34 138 GLY A N 1
ATOM 1115 C CA . GLY A 1 138 ? -69.708 -9.932 71.310 1.00 46.34 138 GLY A CA 1
ATOM 1116 C C . GLY A 1 138 ? -70.978 -10.701 70.969 1.00 46.34 138 GLY A C 1
ATOM 1117 O O . GLY A 1 138 ? -71.357 -10.812 69.809 1.00 46.34 138 GLY A O 1
ATOM 1118 N N . THR A 1 139 ? -71.590 -11.285 71.994 1.00 54.56 139 THR A N 1
ATOM 1119 C CA . THR A 1 139 ? -72.921 -11.899 71.983 1.00 54.56 139 THR A CA 1
ATOM 1120 C C . THR A 1 139 ? -74.039 -10.855 71.893 1.00 54.56 139 THR A C 1
ATOM 1122 O O . THR A 1 139 ? -73.891 -9.754 72.416 1.00 54.56 139 THR A O 1
ATOM 1125 N N . ASN A 1 140 ? -75.193 -11.318 71.398 1.00 46.91 140 ASN A N 1
ATOM 1126 C CA . ASN A 1 140 ? -76.564 -10.799 71.532 1.00 46.91 140 ASN A CA 1
ATOM 1127 C C . ASN A 1 140 ? -77.095 -9.845 70.454 1.00 46.91 140 ASN A C 1
ATOM 1129 O O . ASN A 1 140 ? -76.877 -8.639 70.477 1.00 46.91 140 ASN A O 1
ATOM 1133 N N . THR A 1 141 ? -77.973 -10.403 69.619 1.00 50.16 141 THR A N 1
ATOM 1134 C CA . THR A 1 141 ? -79.174 -9.719 69.128 1.00 50.16 141 THR A CA 1
ATOM 1135 C C . THR A 1 141 ? -80.392 -10.384 69.769 1.00 50.16 141 THR A C 1
ATOM 1137 O O . THR A 1 141 ? -80.463 -11.610 69.861 1.00 50.16 141 THR A O 1
ATOM 1140 N N . ARG A 1 142 ? -81.282 -9.545 70.297 1.00 53.84 142 ARG A N 1
ATOM 1141 C CA . ARG A 1 142 ? -82.594 -9.873 70.858 1.00 53.84 142 ARG A CA 1
ATOM 1142 C C . ARG A 1 142 ? -83.655 -9.502 69.833 1.00 53.84 142 ARG A C 1
ATOM 1144 O O . ARG A 1 142 ? -83.419 -8.491 69.134 1.00 53.84 142 ARG A O 1
#

Mean predicted aligned error: 19.95 Å

Sequence (142 aa):
MLSLQEESFQSGVQLTSEEMSRQALGKRKRYILGFGDGPKPSSSSSTPSHVSQDHVGKLQKLKVEMEEMKIEREMEREELRRQLEQERREREEEKKEREEEQKQIAHLTSLVTEFLKGKTQTHKSSIHHDGAMYSTGGTNTR

Solvent-accessible surface area (backbone atoms only — not comparable to full-atom values): 8761 Å² total; per-residue (Å²): 112,70,68,60,53,53,51,25,66,74,69,73,52,82,69,52,77,66,55,53,48,35,68,76,76,41,90,84,64,76,70,58,53,78,75,68,84,38,83,76,76,79,78,72,76,80,66,85,57,80,65,59,60,58,51,52,54,52,52,52,52,53,51,51,55,52,50,52,55,49,51,52,57,48,50,55,52,50,49,53,51,51,52,53,52,49,54,50,50,53,53,52,52,54,51,49,52,52,49,52,52,49,50,52,51,51,52,52,50,51,53,54,50,53,53,52,52,54,55,56,50,55,55,63,64,64,76,72,80,84,86,85,83,76,94,75,88,83,86,86,86,132

pLDDT: mean 76.84, std 18.47, range [46.34, 97.94]

Radius of gyration: 57.48 Å; Cα contacts (8 Å, |Δi|>4): 17; chains: 1; bounding box: 114×29×156 Å

Secondary structure (DSSP, 8-state):
-HHHHHHHHHHT----HHHHHHHHH-TT-GGGGGGS-SPPP--------THHHHHHHHHHHHHHHHHHHHHHHHHHHHHHHHHHHHHHHHHHHHHHHHHHHHHHHHHHHHHHHHHHHHHHHHHHHHTTS-------------